Protein AF-A0A1M6NJR7-F1 (afdb_monomer)

Mean predicted aligned error: 10.78 Å

Foldseek 3Di:
DDCDPVNVVVVVVVVVVVVVVVVVVVVVVQADPVRPRQRWAFLVNLCVVVVHDSVVVVVCVVVVLADWDADPNGITHGPVSVVSSCVVVVD

Secondary structure (DSSP, 8-state):
----HHHHHHHHHHHHHHHHHHHHHHHHHTS-TTS-----B-HHHHHHHTT--HHHHHHHHHTT-S--EEETTEEEB-HHHHHHHHHHHT-

InterPro domains:
  IPR009061 Putative DNA-binding domain superfamily [SSF46955] (39-86)
  IPR041657 Helix-turn-helix domain, group 17 [PF12728] (40-88)

Solvent-accessible surface area (backbone atoms only — not comparable to full-atom values): 5407 Å² total; per-residue (Å²): 131,84,79,49,69,68,59,50,52,53,52,48,52,53,51,51,54,52,51,52,55,50,50,56,50,53,54,56,75,56,51,53,98,80,76,59,74,81,43,64,33,41,69,64,56,48,22,61,75,71,73,45,52,72,70,58,52,49,48,36,47,77,69,61,66,40,66,73,46,78,59,95,89,42,60,32,30,47,59,66,43,50,52,53,31,38,72,73,66,77,108

Structure (mmCIF, N/CA/C/O backbone):
data_AF-A0A1M6NJR7-F1
#
_entry.id   AF-A0A1M6NJR7-F1
#
loop_
_atom_site.group_PDB
_atom_site.id
_atom_site.type_symbol
_atom_site.label_atom_id
_atom_site.label_alt_id
_atom_site.label_comp_id
_atom_site.label_asym_id
_atom_site.label_entity_id
_atom_site.label_seq_id
_atom_site.pdbx_PDB_ins_code
_atom_site.Cartn_x
_atom_site.Cartn_y
_atom_site.Cartn_z
_atom_site.oc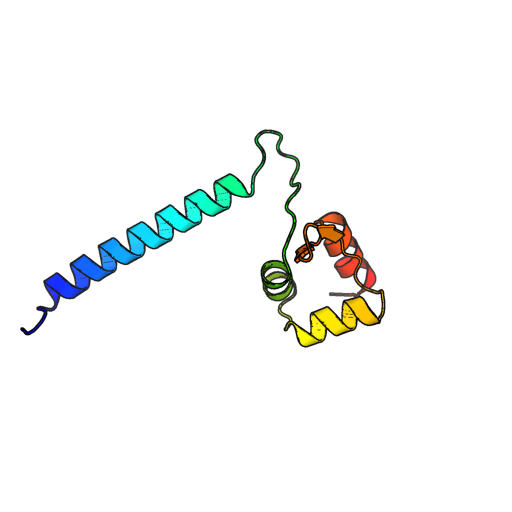cupancy
_atom_site.B_iso_or_equiv
_atom_site.auth_seq_id
_atom_site.auth_comp_id
_atom_site.auth_asym_id
_atom_site.auth_atom_id
_atom_site.pdbx_PDB_model_num
ATOM 1 N N . MET A 1 1 ? 10.355 0.184 -42.181 1.00 47.41 1 MET A N 1
ATOM 2 C CA . MET A 1 1 ? 11.161 -0.902 -41.587 1.00 47.41 1 MET A CA 1
ATOM 3 C C . MET A 1 1 ? 10.191 -1.930 -41.045 1.00 47.41 1 MET A C 1
ATOM 5 O O . MET A 1 1 ? 9.397 -1.562 -40.189 1.00 47.41 1 MET A O 1
ATOM 9 N N . ASN A 1 2 ? 10.193 -3.152 -41.577 1.00 62.06 2 ASN A N 1
ATOM 10 C CA . ASN A 1 2 ? 9.500 -4.265 -40.930 1.00 62.06 2 ASN A CA 1
ATOM 11 C C . ASN A 1 2 ? 10.382 -4.713 -39.767 1.00 62.06 2 ASN A C 1
ATOM 13 O O . ASN A 1 2 ? 11.571 -4.955 -39.966 1.00 62.06 2 ASN A O 1
ATOM 17 N N . ILE A 1 3 ? 9.826 -4.737 -38.561 1.00 68.12 3 ILE A N 1
ATOM 18 C CA . ILE A 1 3 ? 10.494 -5.367 -37.427 1.00 68.12 3 ILE A CA 1
ATOM 19 C C . ILE A 1 3 ? 10.337 -6.863 -37.665 1.00 68.12 3 ILE A C 1
ATOM 21 O O . ILE A 1 3 ? 9.211 -7.352 -37.742 1.00 68.12 3 ILE A O 1
ATOM 25 N N . ASP A 1 4 ? 11.456 -7.552 -37.865 1.00 86.12 4 ASP A N 1
ATOM 26 C CA . ASP A 1 4 ? 11.440 -9.001 -38.020 1.00 86.12 4 ASP A CA 1
ATOM 27 C C . ASP A 1 4 ? 10.983 -9.660 -36.716 1.00 86.12 4 ASP A C 1
ATOM 29 O O . ASP A 1 4 ? 11.165 -9.098 -35.629 1.00 86.12 4 ASP A O 1
ATOM 33 N N . ARG A 1 5 ? 10.374 -10.839 -36.821 1.00 85.62 5 ARG A N 1
ATOM 34 C CA . ARG A 1 5 ? 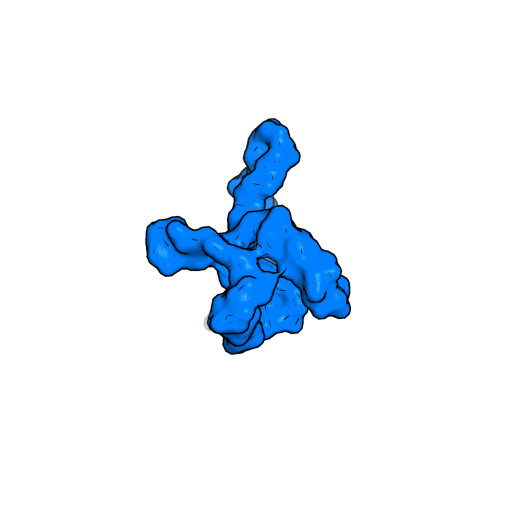9.758 -11.518 -35.674 1.00 85.62 5 ARG A CA 1
ATOM 35 C C . ARG A 1 5 ? 10.766 -11.742 -34.547 1.00 85.62 5 ARG A C 1
ATOM 37 O O . ARG A 1 5 ? 10.460 -11.443 -33.397 1.00 85.62 5 ARG A O 1
ATOM 44 N N . ASP A 1 6 ? 11.977 -12.157 -34.895 1.00 84.44 6 ASP A N 1
ATOM 45 C CA . ASP A 1 6 ? 13.046 -12.442 -33.935 1.00 84.44 6 ASP A CA 1
ATOM 46 C C . ASP A 1 6 ? 13.511 -11.174 -33.203 1.00 84.44 6 ASP A C 1
ATOM 48 O O . ASP A 1 6 ? 13.755 -11.182 -31.996 1.00 84.44 6 ASP A O 1
ATOM 52 N N . ASN A 1 7 ? 13.561 -10.040 -33.911 1.00 87.19 7 ASN A N 1
ATOM 53 C CA . ASN A 1 7 ? 13.877 -8.756 -33.292 1.00 87.19 7 ASN A CA 1
ATOM 54 C C . ASN A 1 7 ? 12.764 -8.325 -32.332 1.00 87.19 7 ASN A C 1
ATOM 56 O O . ASN A 1 7 ? 13.055 -7.818 -31.250 1.00 87.19 7 ASN A O 1
ATOM 60 N N . PHE A 1 8 ? 11.497 -8.526 -32.707 1.00 89.62 8 PHE A N 1
ATOM 61 C CA . PHE A 1 8 ? 10.365 -8.232 -31.831 1.00 89.62 8 PHE A CA 1
ATOM 62 C C . PHE A 1 8 ? 10.387 -9.099 -30.566 1.00 89.62 8 PHE A C 1
ATOM 64 O O . PHE A 1 8 ? 10.267 -8.560 -29.466 1.00 89.62 8 PHE A O 1
ATOM 71 N N . GLU A 1 9 ? 10.590 -10.411 -30.707 1.00 90.00 9 GLU A N 1
ATOM 72 C CA . GLU A 1 9 ? 10.669 -11.349 -29.582 1.00 90.00 9 GLU A CA 1
ATOM 73 C C . GLU A 1 9 ? 11.833 -10.984 -28.643 1.00 90.00 9 GLU A C 1
ATOM 75 O O . GLU A 1 9 ? 11.617 -10.840 -27.440 1.00 90.00 9 GLU A O 1
ATOM 80 N N . SER A 1 10 ? 13.016 -10.665 -29.181 1.00 92.00 10 SER A N 1
ATOM 81 C CA . SER A 1 10 ? 14.163 -10.217 -28.376 1.00 92.00 10 SER A CA 1
ATOM 82 C C . SER A 1 10 ? 13.896 -8.913 -27.610 1.00 92.00 10 SER A C 1
ATOM 84 O O . SER A 1 10 ? 14.273 -8.777 -26.442 1.00 92.00 10 SER A O 1
ATOM 86 N N . TYR A 1 11 ? 13.228 -7.930 -28.226 1.00 91.88 11 TYR A N 1
ATOM 87 C CA . TYR A 1 11 ? 12.845 -6.709 -27.511 1.00 91.88 11 TYR A CA 1
ATOM 88 C C . TYR A 1 11 ? 11.819 -6.988 -26.412 1.00 91.88 11 TYR A C 1
ATOM 90 O O . TYR A 1 11 ? 11.926 -6.411 -25.329 1.00 91.88 11 TYR A O 1
ATOM 98 N N . MET A 1 12 ? 10.854 -7.873 -26.666 1.00 93.12 12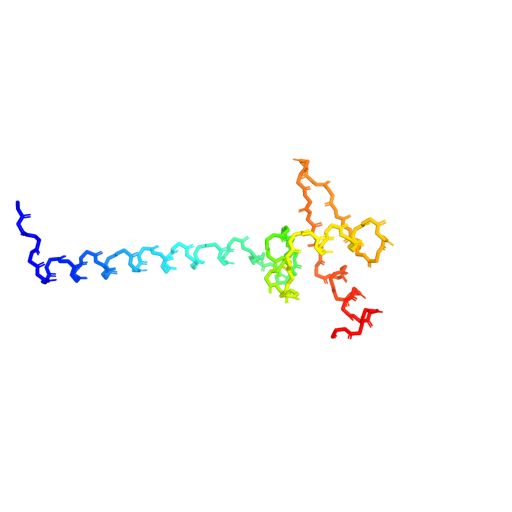 MET A N 1
ATOM 99 C CA . MET A 1 12 ? 9.841 -8.248 -25.683 1.00 93.12 12 MET A CA 1
ATOM 100 C C . MET A 1 12 ? 10.441 -8.989 -24.489 1.00 93.12 12 MET A C 1
ATOM 102 O O . MET A 1 12 ? 10.110 -8.644 -23.357 1.00 93.12 12 MET A O 1
ATOM 106 N N . GLU A 1 13 ? 11.362 -9.928 -24.710 1.00 93.62 13 GLU A N 1
ATOM 107 C CA . GLU A 1 13 ? 12.081 -10.612 -23.627 1.00 93.62 13 GLU A CA 1
ATOM 108 C C . GLU A 1 13 ? 12.836 -9.619 -22.741 1.00 93.62 13 GLU A C 1
ATOM 110 O O . GLU A 1 13 ? 12.695 -9.636 -21.519 1.00 93.62 13 GLU A O 1
ATOM 115 N N . ARG A 1 14 ? 13.562 -8.676 -23.351 1.00 94.50 14 ARG A N 1
ATOM 116 C CA . ARG A 1 14 ? 14.285 -7.637 -22.605 1.00 94.50 14 ARG A CA 1
ATOM 117 C C . ARG A 1 14 ? 13.343 -6.739 -21.809 1.00 94.50 14 ARG A C 1
ATOM 119 O O . ARG A 1 14 ? 13.677 -6.342 -20.698 1.00 94.50 14 ARG A O 1
ATOM 126 N N . ILE A 1 15 ? 12.179 -6.392 -22.358 1.00 94.00 15 ILE A N 1
ATOM 127 C CA . ILE A 1 15 ? 11.178 -5.585 -21.646 1.00 94.00 15 ILE A CA 1
ATOM 128 C C . ILE A 1 15 ? 10.612 -6.360 -20.451 1.00 94.00 15 ILE A C 1
ATOM 130 O O . ILE A 1 15 ? 10.500 -5.787 -19.368 1.00 94.00 15 ILE A O 1
ATOM 134 N N . LEU A 1 16 ? 10.290 -7.644 -20.623 1.00 92.94 16 LEU A N 1
ATOM 135 C CA . LEU A 1 16 ? 9.790 -8.494 -19.540 1.00 92.94 16 LEU A CA 1
ATOM 136 C C . LEU A 1 16 ? 10.820 -8.635 -18.414 1.00 92.94 16 LEU A C 1
ATOM 138 O O . LEU A 1 16 ? 10.474 -8.417 -17.255 1.00 92.94 16 LEU A O 1
ATOM 142 N N . GLU A 1 17 ? 12.091 -8.867 -18.747 1.00 94.62 17 GLU A N 1
ATOM 143 C CA . GLU A 1 17 ? 13.180 -8.930 -17.764 1.00 94.62 17 GLU A CA 1
ATOM 144 C C . GLU A 1 17 ? 13.304 -7.618 -16.968 1.00 94.62 17 GLU A C 1
ATOM 146 O O . GLU A 1 17 ? 13.434 -7.621 -15.742 1.00 94.62 17 GLU A O 1
ATOM 151 N N . GLN A 1 18 ? 13.207 -6.463 -17.637 1.00 92.00 18 GLN A N 1
ATOM 152 C CA . GLN A 1 18 ? 13.236 -5.171 -16.946 1.00 92.00 18 GLN A CA 1
ATOM 153 C C . GLN A 1 18 ? 12.020 -4.970 -16.028 1.00 92.00 18 GLN A C 1
ATOM 155 O O . GLN A 1 18 ? 12.173 -4.409 -14.942 1.00 92.00 18 GLN A O 1
ATOM 160 N N . ILE A 1 19 ? 10.830 -5.432 -16.425 1.00 91.69 19 ILE A N 1
ATOM 161 C CA . ILE A 1 19 ? 9.623 -5.372 -15.586 1.00 91.69 19 ILE A CA 1
ATOM 162 C C . ILE A 1 19 ? 9.792 -6.243 -14.334 1.00 91.69 19 ILE A C 1
ATOM 164 O O . ILE A 1 19 ? 9.506 -5.774 -13.2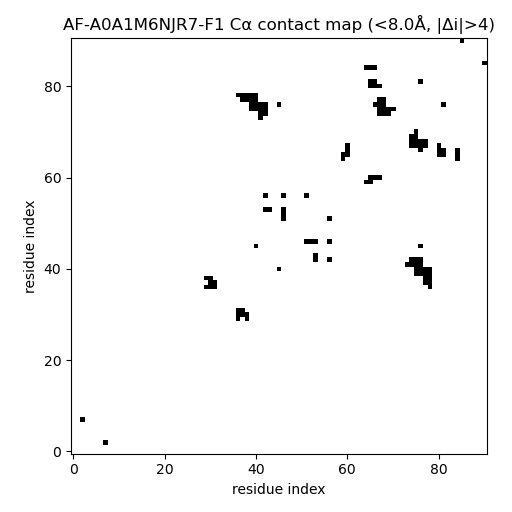31 1.00 91.69 19 ILE A O 1
ATOM 168 N N . GLU A 1 20 ? 10.307 -7.465 -14.471 1.00 88.06 20 GLU A N 1
ATOM 169 C CA . GLU A 1 20 ? 10.561 -8.357 -13.333 1.00 88.06 20 GLU A CA 1
ATOM 170 C C . GLU A 1 20 ? 11.596 -7.776 -12.362 1.00 88.06 20 GLU A C 1
ATOM 172 O O . GLU A 1 20 ? 11.379 -7.755 -11.147 1.00 88.06 20 GLU A O 1
ATOM 177 N N . LEU A 1 21 ? 12.696 -7.217 -12.878 1.00 87.31 21 LEU A N 1
ATOM 178 C CA . LEU A 1 21 ? 13.713 -6.554 -12.057 1.00 87.31 21 LEU A CA 1
ATOM 179 C C . LEU A 1 21 ? 13.154 -5.341 -11.301 1.00 87.31 21 LEU A C 1
ATOM 181 O O . LEU A 1 21 ? 13.548 -5.086 -10.158 1.00 87.31 21 LEU A O 1
ATOM 185 N N . LEU A 1 22 ? 12.249 -4.578 -11.922 1.00 81.31 22 LEU A N 1
ATOM 186 C CA . LEU A 1 22 ? 11.557 -3.471 -11.262 1.00 81.31 22 LEU A CA 1
ATOM 187 C C . LEU A 1 22 ? 10.636 -3.980 -10.149 1.00 81.31 22 LEU A C 1
ATOM 189 O O . LEU A 1 22 ? 10.680 -3.423 -9.052 1.00 81.31 22 LEU A O 1
ATOM 193 N N . HIS A 1 23 ? 9.892 -5.062 -10.393 1.00 78.56 23 HIS A N 1
ATOM 194 C CA . HIS A 1 23 ? 9.020 -5.685 -9.395 1.00 78.56 23 HIS A CA 1
ATOM 195 C C . HIS A 1 23 ? 9.807 -6.183 -8.173 1.00 78.56 23 HIS A C 1
ATOM 197 O O . HIS A 1 23 ? 9.470 -5.891 -7.025 1.00 78.56 23 HIS A O 1
ATOM 203 N N . GLN A 1 24 ? 10.931 -6.866 -8.402 1.00 76.06 24 GLN A N 1
ATOM 204 C CA . GLN A 1 24 ? 11.772 -7.372 -7.318 1.00 76.06 24 GLN A CA 1
ATOM 205 C C . GLN A 1 24 ? 12.366 -6.236 -6.470 1.00 76.06 24 GLN A C 1
ATOM 207 O O . GLN A 1 24 ? 12.535 -6.370 -5.255 1.00 76.06 24 GLN A O 1
ATOM 212 N N . LYS A 1 25 ? 12.707 -5.103 -7.097 1.00 74.88 25 LYS A N 1
ATOM 213 C CA . LYS A 1 25 ? 13.168 -3.914 -6.372 1.00 74.88 25 LYS A CA 1
ATOM 214 C C . LYS A 1 25 ? 12.044 -3.327 -5.529 1.00 74.88 25 LYS A C 1
ATOM 216 O O . LYS A 1 25 ? 12.289 -3.044 -4.360 1.00 74.88 25 LYS A O 1
ATOM 221 N N . THR A 1 26 ? 10.836 -3.185 -6.075 1.00 68.69 26 THR A N 1
ATOM 222 C CA . THR A 1 26 ? 9.682 -2.680 -5.315 1.00 68.69 26 THR A CA 1
ATOM 223 C C . THR A 1 26 ? 9.348 -3.557 -4.110 1.00 68.69 26 THR A C 1
ATOM 225 O O . THR A 1 26 ? 9.129 -3.014 -3.031 1.00 68.69 26 THR A O 1
ATOM 228 N N . ASP A 1 27 ? 9.439 -4.884 -4.230 1.00 63.88 27 ASP A N 1
ATOM 229 C CA . ASP A 1 27 ? 9.204 -5.804 -3.106 1.00 63.88 27 ASP A CA 1
ATOM 230 C C . ASP A 1 27 ? 10.238 -5.631 -1.978 1.00 63.88 27 ASP A C 1
ATOM 232 O O . ASP A 1 27 ? 9.897 -5.618 -0.792 1.00 63.88 27 ASP A O 1
ATOM 236 N N . LYS A 1 28 ? 11.512 -5.408 -2.330 1.00 60.59 28 LYS A N 1
ATOM 237 C CA . LYS A 1 28 ? 12.580 -5.137 -1.350 1.00 60.59 28 LYS A CA 1
ATOM 238 C C . LYS A 1 28 ? 12.390 -3.806 -0.621 1.00 60.59 28 LYS A C 1
ATOM 240 O O . LYS A 1 28 ? 12.764 -3.709 0.541 1.00 60.59 28 LYS A O 1
ATOM 245 N N . PHE A 1 29 ? 11.784 -2.801 -1.256 1.00 58.88 29 PHE A N 1
ATOM 246 C CA . PHE A 1 29 ? 11.428 -1.542 -0.587 1.00 58.88 29 PHE A CA 1
ATOM 247 C C . PHE A 1 29 ? 10.230 -1.679 0.362 1.00 58.88 29 PHE A C 1
ATOM 249 O O . PHE A 1 29 ? 10.061 -0.846 1.249 1.00 58.88 29 PHE A O 1
ATOM 256 N N . MET A 1 30 ? 9.403 -2.714 0.194 1.00 54.97 30 MET A N 1
ATOM 257 C CA . MET A 1 30 ? 8.244 -2.974 1.054 1.00 54.97 30 MET A CA 1
ATOM 258 C C . MET A 1 30 ? 8.572 -3.814 2.296 1.00 54.97 30 MET A C 1
ATOM 260 O O . MET A 1 30 ? 7.711 -3.955 3.165 1.00 54.97 30 MET A O 1
ATOM 264 N N . THR A 1 31 ? 9.790 -4.354 2.400 1.00 52.72 31 THR A N 1
ATOM 265 C CA . THR A 1 31 ? 10.196 -5.244 3.496 1.00 52.72 31 THR A CA 1
ATOM 266 C C . THR A 1 31 ? 11.320 -4.590 4.307 1.00 52.72 31 THR A C 1
ATOM 268 O O . THR A 1 31 ? 12.433 -4.433 3.813 1.00 52.72 31 THR A O 1
ATOM 271 N N . ASP A 1 32 ? 11.039 -4.180 5.547 1.00 53.91 32 ASP A N 1
ATOM 272 C CA . ASP A 1 32 ? 12.052 -3.635 6.464 1.00 53.91 32 ASP A CA 1
ATOM 273 C C . ASP A 1 32 ? 13.007 -4.755 6.948 1.00 53.91 32 ASP A C 1
ATOM 275 O O . ASP A 1 32 ? 12.537 -5.870 7.209 1.00 53.91 32 ASP A O 1
ATOM 279 N N . PRO A 1 33 ? 14.324 -4.507 7.135 1.00 53.72 33 PRO A N 1
ATOM 280 C CA . PRO A 1 33 ? 15.288 -5.515 7.596 1.00 53.72 33 PRO A CA 1
ATOM 281 C C . PRO A 1 33 ? 14.972 -6.134 8.968 1.00 53.72 33 PRO A C 1
ATOM 283 O O . PRO A 1 33 ? 15.560 -7.151 9.327 1.00 53.72 33 PRO A O 1
ATOM 286 N N . GLY A 1 34 ? 14.063 -5.532 9.743 1.00 54.19 34 GLY A N 1
ATOM 287 C CA . GLY A 1 34 ? 13.634 -6.011 11.058 1.00 54.19 34 GLY A CA 1
ATOM 288 C C . GLY A 1 34 ? 12.446 -6.980 11.056 1.00 54.19 34 GLY A C 1
ATOM 289 O O . GLY A 1 34 ? 11.987 -7.353 12.134 1.00 54.19 34 GLY A O 1
ATOM 290 N N . GLY A 1 35 ? 11.899 -7.363 9.894 1.00 50.50 35 GLY A N 1
ATOM 291 C CA . GLY A 1 35 ? 10.821 -8.361 9.796 1.00 50.50 35 GLY A CA 1
ATOM 292 C C . GLY A 1 35 ? 9.467 -7.936 10.385 1.00 50.50 35 GLY A C 1
ATOM 293 O O . GLY A 1 35 ? 8.520 -8.720 10.379 1.00 50.50 35 GLY A O 1
ATOM 294 N N . LYS A 1 36 ? 9.335 -6.696 10.873 1.00 52.22 36 LYS A N 1
ATOM 295 C CA . LYS A 1 36 ? 8.036 -6.086 11.163 1.00 52.22 36 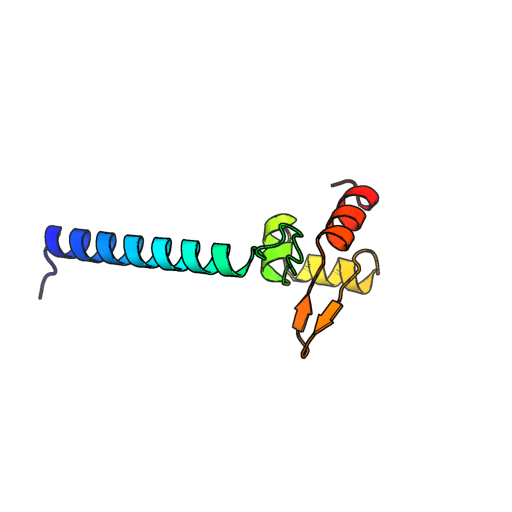LYS A CA 1
ATOM 296 C C . LYS A 1 36 ? 7.514 -5.467 9.878 1.00 52.22 36 LYS A C 1
ATOM 298 O O . LYS A 1 36 ? 8.002 -4.423 9.454 1.00 52.22 36 LYS A O 1
ATOM 303 N N . GLU A 1 37 ? 6.511 -6.100 9.276 1.00 54.97 37 GLU A N 1
ATOM 304 C CA . GLU A 1 37 ? 5.730 -5.513 8.188 1.00 54.97 37 GLU A CA 1
ATOM 305 C C . GLU A 1 37 ? 5.027 -4.237 8.679 1.00 54.97 37 GLU A C 1
ATOM 307 O O . GLU A 1 37 ? 3.848 -4.227 9.025 1.00 54.97 37 GLU A O 1
ATOM 312 N N . LEU A 1 38 ? 5.727 -3.106 8.646 1.00 58.31 38 LEU A N 1
ATOM 313 C CA . LEU A 1 38 ? 5.099 -1.789 8.572 1.00 58.31 38 LEU A CA 1
ATOM 314 C C . LEU A 1 38 ? 4.669 -1.531 7.122 1.00 58.31 38 LEU A C 1
ATOM 316 O O . LEU A 1 38 ? 4.935 -0.472 6.554 1.00 58.31 38 LEU A O 1
ATOM 320 N N . LYS A 1 39 ? 4.031 -2.528 6.497 1.00 71.75 39 LYS A N 1
ATOM 321 C CA . LYS A 1 39 ? 3.544 -2.433 5.128 1.00 71.75 39 LYS A CA 1
ATOM 322 C C . LYS A 1 39 ? 2.313 -1.538 5.142 1.00 71.75 39 LYS A C 1
ATOM 324 O O . LYS A 1 39 ? 1.203 -1.964 5.458 1.00 71.75 39 LYS A O 1
ATOM 329 N N . LEU A 1 40 ? 2.544 -0.259 4.873 1.00 83.06 40 LEU A N 1
ATOM 330 C CA . LEU A 1 40 ? 1.484 0.698 4.614 1.00 83.06 40 LEU A CA 1
ATOM 331 C C . LEU A 1 40 ? 0.923 0.403 3.228 1.00 83.06 40 LEU A C 1
ATOM 333 O O . LEU A 1 40 ? 1.603 0.602 2.227 1.00 83.06 40 LEU A O 1
ATOM 337 N N . MET A 1 41 ? -0.315 -0.069 3.186 1.00 86.19 41 MET A N 1
ATOM 338 C CA . MET A 1 41 ? -1.042 -0.277 1.940 1.00 86.19 41 MET A CA 1
ATOM 339 C C . MET A 1 41 ? -1.642 1.049 1.504 1.00 86.19 41 MET A C 1
ATOM 341 O O . MET A 1 41 ? -2.256 1.753 2.315 1.00 86.19 41 MET A O 1
ATOM 345 N N . ASP A 1 42 ? -1.475 1.406 0.238 1.00 88.25 42 ASP A N 1
ATOM 346 C CA . ASP A 1 42 ? -2.197 2.537 -0.323 1.00 88.25 42 ASP A CA 1
ATOM 347 C C . ASP A 1 42 ? -3.624 2.132 -0.752 1.00 88.25 42 ASP A C 1
ATOM 349 O O . ASP A 1 42 ? -4.106 1.022 -0.503 1.00 88.25 42 ASP A O 1
ATOM 353 N N . ASN A 1 43 ? -4.362 3.061 -1.365 1.00 88.94 43 ASN A N 1
ATOM 354 C CA . ASN A 1 43 ? -5.719 2.768 -1.828 1.00 88.94 43 ASN A CA 1
ATOM 355 C C . ASN A 1 43 ? -5.757 1.673 -2.909 1.00 88.94 43 ASN A C 1
ATOM 357 O O . ASN A 1 43 ? -6.764 0.977 -3.007 1.00 88.94 43 ASN A O 1
ATOM 361 N N . GLN A 1 44 ? -4.740 1.584 -3.767 1.00 88.62 44 GLN A N 1
ATOM 362 C CA . GLN A 1 44 ? -4.690 0.631 -4.870 1.00 88.62 44 GLN A CA 1
ATOM 363 C C . GLN A 1 44 ? -4.389 -0.773 -4.347 1.00 88.62 44 GLN A C 1
ATOM 365 O O . GLN A 1 44 ? -5.137 -1.694 -4.682 1.00 88.62 44 GLN A O 1
ATOM 370 N N . ASP A 1 45 ? -3.387 -0.900 -3.477 1.00 87.81 45 ASP A N 1
ATOM 371 C CA . ASP A 1 45 ? -3.036 -2.160 -2.815 1.00 87.81 45 ASP A CA 1
ATOM 372 C C . ASP A 1 45 ? -4.253 -2.743 -2.094 1.00 87.81 45 ASP A C 1
ATOM 374 O O . ASP A 1 45 ? -4.604 -3.911 -2.258 1.00 87.81 45 ASP A O 1
ATOM 378 N N . LEU A 1 46 ? -4.969 -1.900 -1.344 1.00 87.94 46 LEU A N 1
ATOM 379 C CA . LEU A 1 46 ? -6.130 -2.348 -0.588 1.00 87.94 46 LEU A CA 1
ATOM 380 C C . LEU A 1 46 ? -7.328 -2.704 -1.481 1.00 87.94 46 LEU A C 1
ATOM 382 O O . LEU A 1 46 ? -8.081 -3.627 -1.168 1.00 87.94 46 LEU A O 1
ATOM 386 N N . CYS A 1 47 ? -7.515 -1.991 -2.598 1.00 90.12 47 CYS A N 1
ATOM 387 C CA . CYS A 1 47 ? -8.533 -2.343 -3.590 1.00 90.12 47 CYS A CA 1
ATOM 388 C C . CYS A 1 47 ? -8.266 -3.726 -4.193 1.00 90.12 47 CYS A C 1
ATOM 390 O O . CYS A 1 47 ? -9.201 -4.508 -4.347 1.00 90.12 47 CYS A O 1
ATOM 392 N N . GLN A 1 48 ? -7.006 -4.034 -4.505 1.00 87.69 48 GLN A N 1
ATOM 393 C CA . GLN A 1 48 ? -6.612 -5.342 -5.027 1.00 87.69 48 GLN A CA 1
ATOM 394 C C . GLN A 1 48 ? -6.776 -6.437 -3.973 1.00 87.69 48 GLN A C 1
ATOM 396 O O . GLN A 1 48 ? -7.378 -7.466 -4.266 1.00 87.69 48 GLN A O 1
ATOM 401 N N . LEU A 1 49 ? -6.327 -6.187 -2.741 1.00 86.62 49 LEU A N 1
ATOM 402 C CA . LEU A 1 49 ? -6.409 -7.150 -1.644 1.00 86.62 49 LEU A CA 1
ATOM 403 C C . LEU A 1 49 ? -7.852 -7.556 -1.320 1.00 86.62 49 LEU A C 1
ATOM 405 O O . LEU A 1 49 ? -8.144 -8.735 -1.158 1.00 86.62 49 LEU A O 1
ATOM 409 N N . LEU A 1 50 ? -8.761 -6.582 -1.231 1.00 86.06 50 LEU A N 1
ATOM 410 C CA . LEU A 1 50 ? -10.169 -6.832 -0.908 1.00 86.06 50 LEU A CA 1
ATOM 411 C C . LEU A 1 50 ? -11.016 -7.167 -2.147 1.00 86.06 50 LEU A C 1
ATOM 413 O O . LEU A 1 50 ? -12.218 -7.386 -2.018 1.00 86.06 50 LEU A O 1
ATOM 417 N N . ASN A 1 51 ? -10.416 -7.163 -3.342 1.00 88.38 51 ASN A N 1
ATOM 418 C CA . ASN A 1 51 ? -11.110 -7.275 -4.624 1.00 88.38 51 ASN A CA 1
ATOM 419 C C . ASN A 1 51 ? -12.289 -6.284 -4.761 1.00 88.38 51 ASN A C 1
ATOM 421 O O . ASN A 1 51 ? -13.403 -6.634 -5.157 1.00 88.38 51 ASN A O 1
ATOM 425 N N . ILE A 1 52 ? -12.052 -5.020 -4.402 1.00 89.62 52 ILE A N 1
ATOM 426 C CA . ILE A 1 52 ? -13.052 -3.948 -4.454 1.00 89.62 52 ILE A CA 1
ATOM 427 C C . ILE A 1 52 ? -12.579 -2.776 -5.305 1.00 89.62 52 ILE A C 1
ATOM 429 O O . ILE A 1 52 ? -11.394 -2.550 -5.522 1.00 89.62 52 ILE A O 1
ATOM 433 N N . ASN A 1 53 ? -13.529 -1.953 -5.739 1.00 90.75 53 ASN A N 1
ATOM 434 C CA . ASN A 1 53 ? -13.215 -0.688 -6.391 1.00 90.75 53 ASN A CA 1
ATOM 435 C C . ASN A 1 53 ? -13.067 0.469 -5.380 1.00 90.75 53 ASN A C 1
ATOM 437 O O . ASN A 1 53 ? -13.536 0.419 -4.238 1.00 90.75 53 ASN A O 1
ATOM 441 N N . LYS A 1 54 ? -12.486 1.578 -5.854 1.00 89.81 54 LYS A N 1
ATOM 442 C CA . LYS A 1 54 ? -12.256 2.802 -5.065 1.00 89.81 54 LYS A CA 1
ATOM 443 C C . LYS A 1 54 ? -13.546 3.399 -4.487 1.00 89.81 54 LYS A C 1
ATOM 445 O O . LYS A 1 54 ? -13.523 3.974 -3.400 1.00 89.81 54 LYS A O 1
ATOM 450 N N . ARG A 1 55 ? -14.685 3.245 -5.175 1.00 92.00 55 ARG A N 1
ATOM 451 C CA . ARG A 1 55 ? -15.990 3.733 -4.699 1.00 92.00 55 ARG A CA 1
ATOM 452 C C . ARG A 1 55 ? -16.461 2.947 -3.476 1.00 92.00 55 ARG A C 1
ATOM 454 O O . ARG A 1 55 ? -16.937 3.551 -2.518 1.00 92.00 55 ARG A O 1
ATOM 461 N N . THR A 1 56 ? -16.292 1.628 -3.480 1.00 90.62 56 THR A N 1
ATOM 462 C CA . THR A 1 56 ? -16.580 0.765 -2.329 1.00 90.62 56 THR A CA 1
ATOM 463 C C . THR A 1 56 ? -15.635 1.068 -1.169 1.00 90.62 56 THR A C 1
ATOM 465 O O . THR A 1 56 ? -16.103 1.250 -0.045 1.00 90.62 56 THR A O 1
ATOM 468 N N . LEU A 1 57 ? -14.340 1.258 -1.443 1.00 91.00 57 LEU A N 1
ATOM 469 C CA . LEU A 1 57 ? -13.372 1.670 -0.425 1.00 91.00 57 LEU A CA 1
ATOM 470 C C . LEU A 1 57 ? -13.775 3.001 0.239 1.00 91.00 57 LEU A C 1
ATOM 472 O O . LEU A 1 57 ? -13.766 3.127 1.463 1.00 91.00 57 LEU A O 1
ATOM 476 N N . GLN A 1 58 ? -14.221 3.985 -0.546 1.00 90.69 58 GLN A N 1
ATOM 477 C CA . GLN A 1 58 ? -14.710 5.257 -0.011 1.00 90.69 58 GLN A CA 1
ATOM 478 C C . GLN A 1 58 ? -16.004 5.114 0.808 1.00 90.69 58 GLN A C 1
ATOM 480 O O . GLN A 1 58 ? -16.189 5.833 1.797 1.00 90.69 58 GLN A O 1
ATOM 485 N N . ARG A 1 59 ? -16.883 4.159 0.468 1.00 91.38 59 ARG A N 1
ATOM 486 C CA . ARG A 1 59 ? -18.041 3.814 1.312 1.00 91.38 59 ARG A CA 1
ATOM 487 C C . ARG A 1 59 ? -17.608 3.259 2.668 1.00 91.38 59 ARG A C 1
ATOM 489 O O . ARG A 1 59 ? -18.162 3.677 3.677 1.00 91.38 59 ARG A O 1
ATOM 496 N N . TYR A 1 60 ? -16.611 2.377 2.723 1.00 89.75 60 TYR A N 1
ATOM 497 C CA . TYR A 1 60 ? -16.112 1.855 4.003 1.00 89.75 60 TYR A CA 1
ATOM 498 C C . TYR A 1 60 ? -15.503 2.944 4.890 1.00 89.75 60 TYR A C 1
ATOM 500 O O . TYR A 1 60 ? -15.699 2.940 6.103 1.00 89.75 60 TYR A O 1
ATOM 508 N N . ARG A 1 61 ? -14.846 3.940 4.288 1.00 87.44 61 ARG A N 1
ATOM 509 C CA . ARG A 1 61 ? -14.314 5.094 5.029 1.00 87.44 61 ARG A CA 1
ATOM 510 C C . ARG A 1 61 ? -15.405 6.019 5.547 1.00 87.44 61 ARG A C 1
ATOM 512 O O . ARG A 1 61 ? -15.375 6.399 6.709 1.00 87.44 61 ARG A O 1
ATOM 519 N N . SER A 1 62 ? -16.371 6.370 4.699 1.00 87.94 62 SER A N 1
ATOM 520 C CA . SER A 1 62 ? -17.487 7.246 5.092 1.00 87.94 62 SER A CA 1
ATOM 521 C C . SER A 1 62 ? -18.396 6.608 6.143 1.00 87.94 62 SER A C 1
ATOM 523 O O . SER A 1 62 ? -18.928 7.317 6.988 1.00 87.94 62 SER A O 1
ATOM 525 N N . ARG A 1 63 ? -18.531 5.276 6.138 1.00 86.75 63 ARG A N 1
ATOM 526 C CA . ARG A 1 63 ? -19.240 4.523 7.186 1.00 86.75 63 ARG A CA 1
ATOM 527 C C . ARG A 1 63 ? -18.416 4.315 8.462 1.00 86.75 63 ARG A C 1
ATOM 529 O O . ARG A 1 63 ? -18.958 3.795 9.428 1.00 86.75 63 ARG A O 1
ATOM 536 N N . GLY A 1 64 ? -17.128 4.665 8.466 1.00 84.19 64 GLY A N 1
ATOM 537 C CA . GLY A 1 64 ? -16.229 4.454 9.603 1.00 84.19 64 GLY A CA 1
ATOM 53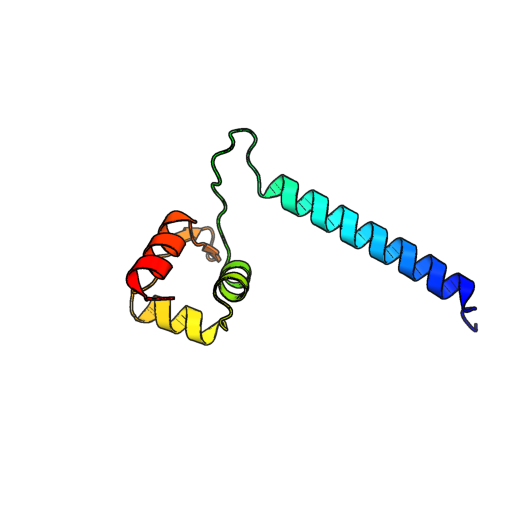8 C C . GLY A 1 64 ? -15.876 2.988 9.879 1.00 84.19 64 GLY A C 1
ATOM 539 O O . GLY A 1 64 ? -15.270 2.699 10.905 1.00 84.19 64 GLY A O 1
ATOM 540 N N . THR A 1 65 ? -16.225 2.059 8.983 1.00 86.25 65 THR A N 1
ATOM 541 C CA . THR A 1 65 ? -15.955 0.624 9.168 1.00 86.25 65 THR A CA 1
ATOM 542 C C . THR A 1 65 ? -14.483 0.286 8.950 1.00 86.25 65 THR A C 1
ATOM 544 O O . THR A 1 65 ? -13.986 -0.675 9.522 1.00 86.25 65 THR A O 1
ATOM 547 N N . LEU A 1 66 ? -13.779 1.079 8.137 1.00 88.44 66 LEU A N 1
ATOM 548 C CA . LEU A 1 66 ? -12.363 0.899 7.833 1.00 88.44 66 LEU A CA 1
ATOM 549 C C . LEU A 1 66 ? -11.550 2.093 8.347 1.00 88.44 66 LEU A C 1
ATOM 551 O O . LEU A 1 66 ? -11.686 3.216 7.847 1.00 88.44 66 LEU A O 1
ATOM 555 N N . LYS A 1 67 ? -10.684 1.831 9.331 1.00 89.06 67 LYS A N 1
ATOM 556 C CA . LYS A 1 67 ? -9.715 2.803 9.857 1.00 89.06 67 LYS A CA 1
ATOM 557 C C . LYS A 1 67 ? -8.657 3.121 8.797 1.00 89.06 67 LYS A C 1
ATOM 559 O O . LYS A 1 67 ? -8.346 2.282 7.960 1.00 89.06 67 LYS A O 1
ATOM 564 N N . TYR A 1 68 ? -8.115 4.336 8.832 1.00 90.62 68 TYR A N 1
ATOM 565 C CA . TYR A 1 68 ? -7.090 4.773 7.887 1.00 90.62 68 TYR A CA 1
ATOM 566 C C . TYR A 1 68 ? -6.145 5.801 8.506 1.00 90.62 68 TYR A C 1
ATOM 568 O O . TYR A 1 68 ? -6.495 6.497 9.459 1.00 90.62 68 TYR A O 1
ATOM 576 N N . LEU A 1 69 ? -4.966 5.936 7.907 1.00 88.56 69 LEU A N 1
ATOM 577 C CA . LEU A 1 69 ? -3.964 6.947 8.222 1.00 88.56 69 LEU A CA 1
ATOM 578 C C . LEU A 1 69 ? -3.849 7.938 7.064 1.00 88.56 69 LEU A C 1
ATOM 580 O O . LEU A 1 69 ? -4.007 7.574 5.898 1.00 88.56 69 LEU A O 1
ATOM 584 N N . ARG A 1 70 ? -3.567 9.208 7.368 1.00 89.62 70 ARG A N 1
ATOM 585 C CA . ARG A 1 70 ? -3.290 10.225 6.348 1.00 89.62 70 ARG A CA 1
ATOM 586 C C . ARG A 1 70 ? -1.869 10.738 6.521 1.00 89.62 70 ARG A C 1
ATOM 588 O O . A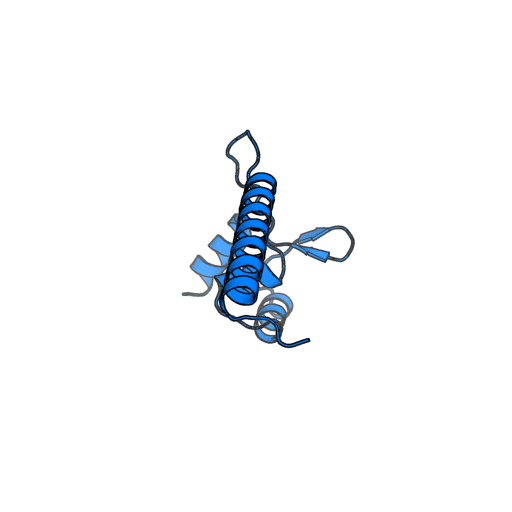RG A 1 70 ? -1.567 11.360 7.531 1.00 89.62 70 ARG A O 1
ATOM 595 N N . ILE A 1 71 ? -1.021 10.494 5.528 1.00 86.06 71 ILE A N 1
ATOM 596 C CA . ILE A 1 71 ? 0.389 10.899 5.524 1.00 86.06 71 ILE A CA 1
ATOM 597 C C . ILE A 1 71 ? 0.624 11.695 4.240 1.00 86.06 71 ILE A C 1
ATOM 599 O O . ILE A 1 71 ? 0.354 11.204 3.144 1.00 86.06 71 ILE A O 1
ATOM 603 N N . GLY A 1 72 ? 1.048 12.957 4.361 1.00 83.38 72 GLY A N 1
ATOM 604 C CA . GLY A 1 72 ? 1.328 13.815 3.199 1.00 83.38 72 GLY A CA 1
ATOM 605 C C . GLY A 1 72 ? 0.137 13.991 2.246 1.00 83.38 72 GLY A C 1
ATOM 606 O O . GLY A 1 72 ? 0.303 14.013 1.032 1.00 83.38 72 GLY A O 1
ATOM 607 N N . GLY A 1 73 ? -1.091 14.020 2.774 1.00 85.06 73 GLY A N 1
ATOM 608 C CA . GLY A 1 73 ? -2.313 14.140 1.972 1.00 85.06 73 GLY A CA 1
ATOM 609 C C . GLY A 1 73 ? -2.805 12.834 1.334 1.00 85.06 73 GLY A C 1
ATOM 610 O O . GLY A 1 73 ? -3.991 12.757 1.004 1.00 85.06 73 GLY A O 1
ATOM 611 N N . LYS A 1 74 ? -1.961 11.798 1.251 1.00 86.12 74 LYS A N 1
ATOM 612 C CA . LYS A 1 74 ? -2.324 10.448 0.802 1.00 86.12 74 LYS A CA 1
ATOM 613 C C . LYS A 1 74 ? -2.893 9.620 1.950 1.00 86.12 74 LYS A C 1
ATOM 615 O O . LYS A 1 74 ? -2.614 9.876 3.120 1.00 86.12 74 LYS A O 1
ATOM 620 N N . THR A 1 75 ? -3.740 8.654 1.605 1.00 89.56 75 THR A N 1
ATOM 621 C CA . THR A 1 75 ? -4.268 7.693 2.579 1.00 89.56 75 THR A CA 1
ATOM 622 C C . THR A 1 75 ? -3.465 6.417 2.537 1.00 89.56 75 THR A C 1
ATOM 624 O O . THR A 1 75 ? -3.231 5.896 1.451 1.00 89.56 75 THR A O 1
ATOM 627 N N . PHE A 1 76 ? -3.153 5.914 3.723 1.00 90.12 76 PHE A N 1
ATOM 628 C CA . PHE A 1 76 ? -2.556 4.613 3.932 1.00 90.12 76 PHE A CA 1
ATOM 629 C C . PHE A 1 76 ? -3.361 3.791 4.936 1.00 90.12 76 PHE A C 1
ATOM 631 O O . PHE A 1 76 ? -4.129 4.336 5.736 1.00 90.12 76 PHE A O 1
ATOM 638 N N . TYR A 1 77 ? -3.150 2.485 4.894 1.00 89.69 77 TYR A N 1
ATOM 639 C CA . TYR A 1 77 ? -3.777 1.498 5.758 1.00 89.69 77 TYR A CA 1
ATOM 640 C C . TYR A 1 77 ? -2.698 0.606 6.352 1.00 89.69 77 TYR A C 1
ATOM 642 O O . TYR A 1 77 ? -1.773 0.203 5.649 1.00 89.69 77 TYR A O 1
ATOM 650 N N . THR A 1 78 ? -2.804 0.308 7.643 1.00 87.62 78 THR A N 1
ATOM 651 C CA . THR A 1 78 ? -1.915 -0.674 8.270 1.00 87.62 78 THR A CA 1
ATOM 652 C C 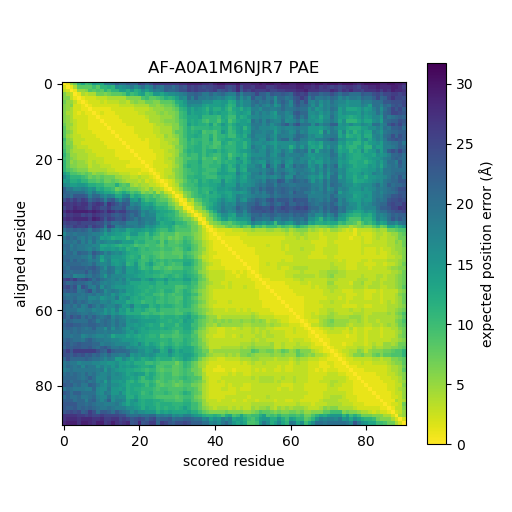. THR A 1 78 ? -2.494 -2.076 8.135 1.00 87.62 78 THR A C 1
ATOM 654 O O . THR A 1 78 ? -3.711 -2.255 8.072 1.00 87.62 78 THR A O 1
ATOM 657 N N . VAL A 1 79 ? -1.619 -3.082 8.160 1.00 84.44 79 VAL A N 1
ATOM 658 C CA . VAL A 1 79 ? -2.013 -4.500 8.165 1.00 84.44 79 VAL A CA 1
ATOM 659 C C . VAL A 1 79 ? -2.995 -4.801 9.304 1.00 84.44 79 VAL A C 1
ATOM 661 O O . VAL A 1 79 ? -4.000 -5.471 9.092 1.00 84.44 79 VAL A O 1
ATOM 664 N N . GLU A 1 80 ? -2.764 -4.248 10.498 1.00 84.00 80 GLU A N 1
ATOM 665 C CA . GLU A 1 80 ? -3.663 -4.408 11.650 1.00 84.00 80 GLU A CA 1
ATOM 666 C C . GLU A 1 80 ? -5.067 -3.857 11.374 1.00 84.00 80 GLU A C 1
ATOM 668 O O . GLU A 1 80 ? -6.056 -4.548 11.602 1.00 84.00 80 GLU A O 1
ATOM 673 N N . GLN A 1 81 ? -5.167 -2.645 10.815 1.00 87.19 81 GLN A N 1
ATOM 674 C CA . GLN A 1 81 ? -6.454 -2.023 10.484 1.00 87.19 81 GLN A CA 1
ATOM 675 C C . GLN A 1 81 ? -7.234 -2.834 9.447 1.00 87.19 81 GLN A C 1
ATOM 677 O O . GLN A 1 81 ? -8.459 -2.930 9.530 1.00 87.19 81 GLN A O 1
ATOM 682 N N . VAL A 1 82 ? -6.529 -3.402 8.467 1.00 87.69 82 VAL A N 1
ATOM 683 C CA . VAL A 1 82 ? -7.130 -4.232 7.421 1.00 87.69 82 VAL A CA 1
ATOM 684 C C . VAL A 1 82 ? -7.570 -5.583 7.984 1.00 87.69 82 VAL A C 1
ATOM 686 O O . VAL A 1 82 ? -8.689 -6.011 7.718 1.00 87.69 82 VAL A O 1
ATOM 689 N N . ASN A 1 83 ? -6.752 -6.224 8.819 1.00 86.31 83 ASN A N 1
ATOM 690 C CA . ASN A 1 83 ? -7.113 -7.476 9.484 1.00 86.31 83 ASN A CA 1
ATOM 691 C C . ASN A 1 83 ? -8.324 -7.310 10.407 1.00 86.31 83 ASN A C 1
ATOM 693 O O . ASN A 1 83 ? -9.230 -8.142 10.387 1.00 86.31 83 ASN A O 1
ATOM 6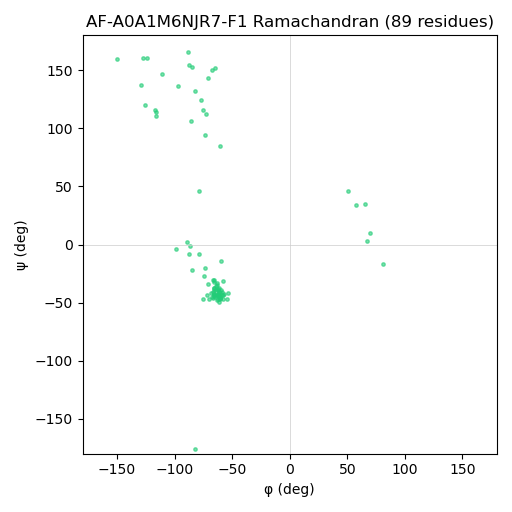97 N N . ASP A 1 84 ? -8.373 -6.224 11.180 1.00 88.06 84 ASP A N 1
ATOM 698 C CA . ASP A 1 84 ? -9.539 -5.878 11.993 1.00 88.06 84 ASP A CA 1
ATOM 699 C C . ASP A 1 84 ? -10.779 -5.674 11.120 1.00 88.06 84 ASP A C 1
ATOM 701 O O . ASP A 1 84 ? -11.873 -6.115 11.473 1.00 88.06 84 ASP A O 1
ATOM 705 N N . PHE A 1 85 ? -10.624 -5.015 9.970 1.00 88.88 85 PHE A N 1
ATOM 706 C CA . PHE A 1 85 ? -11.718 -4.820 9.029 1.00 88.88 85 PHE A CA 1
ATOM 707 C C . PHE A 1 85 ? -12.243 -6.151 8.480 1.00 88.88 85 PHE A C 1
ATOM 709 O O . PHE A 1 85 ? -13.455 -6.353 8.496 1.00 88.88 85 PHE A O 1
ATOM 716 N N . ILE A 1 86 ? -11.365 -7.061 8.051 1.00 86.00 86 ILE A N 1
ATOM 717 C CA . ILE A 1 86 ? -11.745 -8.380 7.518 1.00 86.00 86 ILE A CA 1
ATOM 718 C C . ILE A 1 86 ? -12.479 -9.195 8.592 1.00 86.00 86 ILE A C 1
ATOM 720 O O . ILE A 1 86 ? -13.603 -9.638 8.360 1.00 86.00 86 ILE A O 1
ATOM 724 N N . LYS A 1 87 ? -11.917 -9.281 9.808 1.00 85.44 87 LYS A N 1
ATOM 725 C CA . LYS A 1 87 ? -12.528 -10.004 10.940 1.00 85.44 87 LYS A CA 1
ATOM 726 C C . LYS A 1 87 ? -13.916 -9.481 11.309 1.00 85.44 87 LYS A C 1
ATOM 728 O O . LYS A 1 87 ? -14.804 -10.271 11.608 1.00 85.44 87 LYS A O 1
ATOM 733 N N . ASN A 1 88 ? -14.108 -8.161 11.302 1.00 82.56 88 ASN A N 1
ATOM 734 C CA . ASN A 1 88 ? -15.380 -7.545 11.690 1.00 82.56 88 ASN A CA 1
ATOM 735 C C . ASN A 1 88 ? -16.406 -7.474 10.547 1.00 82.56 88 ASN A C 1
ATOM 737 O O . ASN A 1 88 ? -17.597 -7.330 10.815 1.00 82.56 88 ASN A O 1
ATOM 741 N N . SER A 1 89 ? -15.968 -7.537 9.286 1.00 70.12 89 SER A N 1
ATOM 742 C CA . SER A 1 89 ? -16.842 -7.344 8.118 1.00 70.12 89 SER A CA 1
ATOM 743 C C . SER A 1 89 ? -17.309 -8.649 7.472 1.00 70.12 89 SER A C 1
ATOM 745 O O . SER A 1 89 ? -18.118 -8.583 6.549 1.00 70.12 89 SER A O 1
ATOM 747 N N . GLY A 1 90 ? -16.844 -9.807 7.955 1.00 60.66 90 GLY A N 1
ATOM 748 C CA . GLY A 1 90 ? -17.279 -11.121 7.472 1.00 60.66 90 GLY A CA 1
ATOM 749 C C . GLY A 1 90 ? -16.896 -11.405 6.017 1.00 60.66 90 GLY A C 1
ATOM 750 O O . GLY A 1 90 ? -17.689 -12.015 5.303 1.00 60.66 90 GLY A O 1
ATOM 751 N N . TYR A 1 91 ? -15.729 -10.912 5.587 1.00 50.28 91 TYR A N 1
ATOM 752 C CA . TYR A 1 91 ? -15.070 -11.350 4.351 1.00 50.28 91 TYR A CA 1
ATOM 753 C C . TYR A 1 91 ? -14.234 -12.602 4.605 1.00 50.28 91 TYR A C 1
ATOM 755 O O . TYR A 1 91 ? -13.629 -12.680 5.699 1.00 50.28 91 TYR A O 1
#

Nearest PDB structures (foldseek):
  6amk-assembly1_B  TM=8.243E-01  e=1.929E-02  Streptomyces venezuelae
  6ama-assembly1_B  TM=7.891E-01  e=2.059E-02  Streptomyces venezuelae
  6amk-assembly1_A  TM=8.015E-01  e=3.957E-02  Streptomyces venezuelae
  2zhg-assembly1_A-2  TM=8.286E-01  e=6.673E-02  Escherichia coli K-12
  8csh-assembly1_A  TM=7.215E-01  e=1.369E-01  unidentified plasmid

Organism: NCBI:txid1168035

Radius of gyration: 19.02 Å; Cα contacts (8 Å, |Δi|>4): 65; chains: 1; bounding box: 34×27×54 Å

pLDDT: mean 81.43, std 13.08, range [47.41, 94.62]

Sequence (91 aa):
MNIDRDNFESYMERILEQIELLHQKTDKFMTDPGGKELKLMDNQDLCQLLNINKRTLQRYRSRGTLKYLRIGGKTFYTVEQVNDFIKNSGY